Protein AF-K1TII6-F1 (afdb_monomer_lite)

pLDDT: mean 92.74, std 5.97, range [67.88, 98.62]

Sequence (158 aa):
MIVYPEGTFYSMVKEEDIAEIVSEHLLKGRIVTRLVYDETVAENEIKSLKETDFYKKQHRIALRNCGVINPECIDEYIGRNGYEALGKVLKTMTPDDVIQVILDSGLRGRGGGGFPTGKKWQLARNLVKDADQKYVCCNADEGDPGAFMDRSVLEGDP

Secondary structure (DSSP, 8-state):
-EETTTTEEB-S--GGGHHHIIIIIIHH----GGGB-GGGEETTEEPPGGGSTTTTT---STTSSTTTS-TT-HHHHHHTTTTHHHHHHHHH--HHHHHHHHHHTT-B-TTTT--BHHHHHHHHHHTTTT-S-----------STT--HHHHHHHH--

Structure (mmCIF, N/CA/C/O backbone):
data_AF-K1TII6-F1
#
_entry.id   AF-K1TII6-F1
#
loop_
_atom_site.group_PDB
_atom_site.id
_atom_site.type_symbol
_atom_site.label_atom_id
_atom_site.label_alt_id
_atom_site.label_comp_id
_atom_site.label_asym_id
_atom_site.label_entity_id
_atom_site.label_seq_id
_atom_site.pdbx_PDB_ins_code
_atom_site.Cartn_x
_atom_site.Cartn_y
_atom_site.Cartn_z
_atom_site.occupancy
_atom_site.B_iso_or_equiv
_atom_site.auth_seq_id
_atom_site.auth_comp_id
_atom_site.auth_asym_id
_atom_site.auth_atom_id
_atom_site.pdbx_PDB_model_num
ATOM 1 N N . MET A 1 1 ? -9.694 -3.953 16.694 1.00 87.50 1 MET A N 1
ATOM 2 C CA . MET A 1 1 ? -10.766 -4.626 15.926 1.00 87.50 1 MET A CA 1
ATOM 3 C C . MET A 1 1 ? -11.751 -3.574 15.441 1.00 87.50 1 MET A C 1
ATOM 5 O O . MET A 1 1 ? -12.059 -2.681 16.218 1.00 87.50 1 MET A O 1
ATOM 9 N N . ILE A 1 2 ? -12.223 -3.649 14.194 1.00 89.19 2 ILE A N 1
ATOM 10 C CA . ILE A 1 2 ? -13.262 -2.746 13.667 1.00 89.19 2 ILE A CA 1
ATOM 11 C C . ILE A 1 2 ? -14.543 -3.551 13.452 1.00 89.19 2 ILE A C 1
ATOM 13 O O . ILE A 1 2 ? -14.481 -4.647 12.902 1.00 89.19 2 ILE A O 1
ATOM 17 N N . VAL A 1 3 ? -15.681 -3.012 13.888 1.00 90.12 3 VAL A N 1
ATOM 18 C CA . VAL A 1 3 ? -17.011 -3.596 13.663 1.00 90.12 3 VAL A CA 1
ATOM 19 C C . VAL A 1 3 ? -17.840 -2.659 12.785 1.00 90.12 3 VAL A C 1
ATOM 21 O O . VAL A 1 3 ? -17.894 -1.457 13.037 1.00 90.12 3 VAL A O 1
ATOM 24 N N . TYR A 1 4 ? -18.469 -3.223 11.756 1.00 87.56 4 TYR A N 1
ATOM 25 C CA . TYR A 1 4 ? -19.366 -2.542 10.818 1.00 87.56 4 TYR A CA 1
ATOM 26 C C . TYR A 1 4 ? -20.834 -2.903 11.114 1.00 87.56 4 TYR A C 1
ATOM 28 O O . TYR A 1 4 ? -21.067 -4.006 11.617 1.00 87.56 4 TYR A O 1
ATOM 36 N N . PRO A 1 5 ? -21.816 -2.046 10.753 1.00 85.38 5 PRO A N 1
ATOM 37 C CA . PRO A 1 5 ? -21.708 -0.863 9.882 1.00 85.38 5 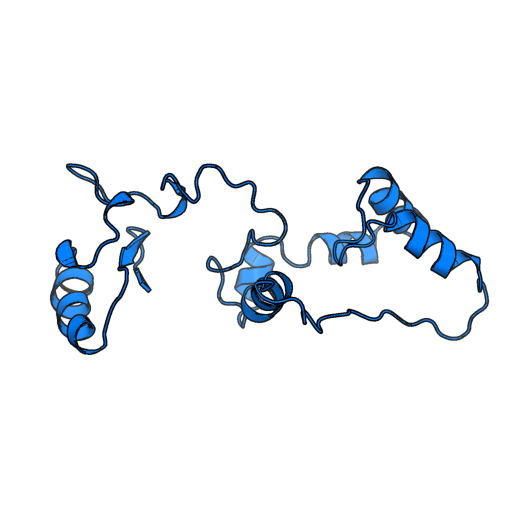PRO A CA 1
ATOM 38 C C . PRO A 1 5 ? -21.179 0.420 10.540 1.00 85.38 5 PRO A C 1
ATOM 40 O O . PRO A 1 5 ? -20.724 1.303 9.818 1.00 85.38 5 PRO A O 1
ATOM 43 N N . GLU A 1 6 ? -21.175 0.522 11.868 1.00 84.25 6 GLU A N 1
ATOM 44 C CA . GLU A 1 6 ? -20.836 1.748 12.612 1.00 84.25 6 GLU A CA 1
ATOM 45 C C . GLU A 1 6 ? -19.368 2.167 12.435 1.00 84.25 6 GLU A C 1
ATOM 47 O O . GLU A 1 6 ? -19.004 3.312 12.686 1.00 84.25 6 GLU A O 1
ATOM 52 N N . GLY A 1 7 ? -18.494 1.241 12.030 1.00 85.38 7 GLY A N 1
ATOM 53 C CA . GLY A 1 7 ? -17.056 1.487 11.935 1.00 85.38 7 GLY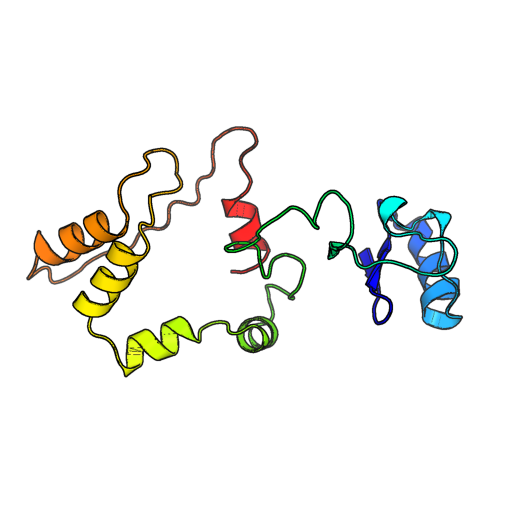 A CA 1
ATOM 54 C C . GLY A 1 7 ? -16.399 1.645 13.308 1.00 85.38 7 GLY A C 1
ATOM 55 O O . GLY A 1 7 ? -15.366 2.305 13.421 1.00 85.38 7 GLY A O 1
ATOM 56 N N . THR A 1 8 ? -16.987 1.038 14.345 1.00 89.44 8 THR A N 1
ATOM 57 C CA . THR A 1 8 ? -16.513 1.143 15.728 1.00 89.44 8 THR A CA 1
ATOM 58 C C . THR A 1 8 ? -15.141 0.508 15.865 1.00 89.44 8 THR A C 1
ATOM 60 O O . THR A 1 8 ? -14.982 -0.697 15.650 1.00 89.44 8 THR A O 1
ATOM 63 N N . PHE A 1 9 ? -14.153 1.317 16.247 1.00 91.31 9 PHE A N 1
ATOM 64 C CA . PHE A 1 9 ? -12.790 0.861 16.471 1.00 91.31 9 PHE A CA 1
ATOM 65 C C . PHE A 1 9 ? -12.571 0.513 17.945 1.00 91.31 9 PHE A C 1
ATOM 67 O O . PHE A 1 9 ? -12.332 1.379 18.786 1.00 91.31 9 PHE A O 1
ATOM 74 N N . TYR A 1 10 ? -12.622 -0.783 18.241 1.00 92.69 10 TYR A N 1
ATOM 75 C CA . TYR A 1 10 ? -12.220 -1.325 19.530 1.00 92.69 10 TYR A CA 1
ATOM 76 C C . TYR A 1 10 ? -10.693 -1.451 19.591 1.00 92.69 10 TYR A C 1
ATOM 78 O O . TYR A 1 10 ? -10.086 -2.191 18.802 1.00 92.69 10 TYR A O 1
ATOM 86 N N . SER A 1 11 ? -10.072 -0.734 20.524 1.00 92.56 11 SER A N 1
ATOM 87 C CA . SER A 1 11 ? -8.622 -0.703 20.735 1.00 92.56 11 SER A CA 1
ATOM 88 C C . SER A 1 11 ? -8.197 -1.619 21.882 1.00 92.56 11 SER A C 1
ATOM 90 O O . SER A 1 11 ? -8.930 -1.767 22.851 1.00 92.56 11 SER A O 1
ATOM 92 N N . MET A 1 12 ? -7.002 -2.214 21.781 1.00 91.88 12 MET A N 1
ATOM 93 C CA . MET A 1 12 ? -6.391 -3.034 22.846 1.00 91.88 12 MET A CA 1
ATOM 94 C C . MET A 1 12 ? -7.271 -4.197 23.356 1.00 91.88 12 MET A C 1
ATOM 96 O O . MET A 1 12 ? -7.180 -4.581 24.519 1.00 91.88 12 MET A O 1
ATOM 100 N N . VAL A 1 13 ? -8.105 -4.761 22.476 1.00 94.81 13 VAL A N 1
ATOM 101 C CA . VAL A 1 13 ? -9.012 -5.882 22.777 1.00 94.81 13 VAL A CA 1
ATOM 102 C C . VAL A 1 13 ? -8.223 -7.127 23.176 1.00 94.81 13 VAL A C 1
ATOM 104 O O . VAL A 1 13 ? -7.298 -7.526 22.465 1.00 94.81 13 VAL A O 1
ATOM 107 N N . LYS A 1 14 ? -8.630 -7.766 24.274 1.00 96.44 14 LYS A N 1
ATOM 108 C CA . LYS A 1 14 ? -8.140 -9.075 24.716 1.00 96.44 14 LYS A CA 1
ATOM 109 C C . LYS A 1 14 ? -9.181 -10.164 24.463 1.00 96.44 14 LYS A C 1
ATOM 111 O O . LYS A 1 14 ? -10.352 -9.882 24.230 1.00 96.44 14 LYS A O 1
ATOM 116 N N . GLU A 1 15 ? -8.771 -11.426 24.570 1.00 96.69 15 GLU A N 1
ATOM 117 C CA . GLU A 1 15 ? -9.679 -12.573 24.407 1.00 96.69 15 GLU A CA 1
ATOM 118 C C . GLU A 1 15 ? -10.857 -12.546 25.397 1.00 96.69 15 GLU A C 1
ATOM 120 O O . GLU A 1 15 ? -11.988 -12.852 25.024 1.00 96.69 15 GLU A O 1
ATOM 125 N N . GLU A 1 16 ? -10.618 -12.108 26.637 1.00 97.38 16 GLU A N 1
ATOM 126 C CA . GLU A 1 16 ? -11.644 -11.977 27.683 1.00 97.38 16 GLU A CA 1
ATOM 127 C C . GLU A 1 16 ? -12.735 -10.942 27.351 1.00 97.38 16 GLU A C 1
ATOM 129 O O . GLU A 1 16 ? -13.871 -11.078 27.801 1.00 97.38 16 GLU A O 1
ATOM 134 N N . ASP A 1 17 ? -12.427 -9.949 26.511 1.00 96.81 17 ASP A N 1
ATOM 135 C CA . ASP A 1 17 ? -13.368 -8.900 26.113 1.00 96.81 17 ASP A CA 1
ATOM 136 C C . ASP A 1 17 ? -14.371 -9.372 25.041 1.00 96.81 17 ASP A C 1
ATOM 138 O O . ASP A 1 17 ? -15.419 -8.754 24.838 1.00 96.81 17 ASP A O 1
ATOM 142 N N . ILE A 1 18 ? -14.073 -10.470 24.333 1.00 96.50 18 ILE A N 1
ATOM 143 C CA . ILE A 1 18 ? -14.825 -10.889 23.140 1.00 96.50 18 ILE A CA 1
ATOM 144 C C . ILE A 1 18 ? -16.280 -11.226 23.470 1.00 96.50 18 ILE A C 1
ATOM 146 O O . ILE A 1 18 ? -17.186 -10.822 22.739 1.00 96.50 18 ILE A O 1
ATOM 150 N N . ALA A 1 19 ? -16.529 -11.925 24.581 1.00 97.56 19 ALA A N 1
ATOM 151 C CA . ALA A 1 19 ? -17.886 -12.300 24.980 1.00 97.56 19 ALA A CA 1
ATOM 152 C C . ALA A 1 19 ? -18.776 -11.069 25.239 1.00 97.56 19 ALA A C 1
ATOM 154 O O . ALA A 1 19 ? -19.959 -11.062 24.882 1.00 97.56 19 ALA A O 1
ATOM 155 N N . GLU A 1 20 ? -18.208 -10.007 25.812 1.00 97.31 20 GLU A N 1
ATOM 156 C CA . GLU A 1 20 ? -18.913 -8.745 26.035 1.00 97.31 20 GLU A CA 1
ATOM 157 C C . GLU A 1 20 ? -19.213 -8.045 24.707 1.00 97.31 20 GLU A C 1
ATOM 159 O O . GLU A 1 20 ? -20.363 -7.691 24.460 1.00 97.31 20 GLU A O 1
ATOM 164 N N . ILE A 1 21 ? -18.231 -7.926 23.805 1.00 96.56 21 ILE A N 1
ATOM 165 C CA . ILE A 1 21 ? -18.434 -7.274 22.500 1.00 96.56 21 ILE A CA 1
ATOM 166 C C . ILE A 1 21 ? -19.510 -7.994 21.680 1.00 96.56 21 ILE A C 1
ATOM 168 O O . ILE A 1 21 ? -20.379 -7.350 21.091 1.00 96.56 21 ILE A O 1
ATOM 172 N N . VAL A 1 22 ? -19.488 -9.327 21.651 1.00 96.88 22 VAL A N 1
ATOM 173 C CA . VAL A 1 22 ? -20.502 -10.111 20.936 1.00 96.88 22 VAL A CA 1
ATOM 174 C C . VAL A 1 22 ? -21.884 -9.896 21.555 1.00 96.88 22 VAL A C 1
ATOM 176 O O . VAL A 1 22 ? -22.848 -9.613 20.843 1.00 96.88 22 VAL A O 1
ATOM 179 N N . SER A 1 23 ? -21.994 -10.024 22.878 1.00 97.69 23 SER A N 1
ATOM 180 C CA . SER A 1 23 ? -23.292 -9.980 23.553 1.00 97.69 23 SER A CA 1
ATOM 181 C C . SER A 1 23 ? -23.909 -8.585 23.621 1.00 97.69 23 SER A C 1
ATOM 183 O O . SER A 1 23 ? -25.131 -8.472 23.526 1.00 97.69 23 SER A O 1
ATOM 185 N N . GLU A 1 24 ? -23.106 -7.535 23.765 1.00 96.88 24 GLU A N 1
ATOM 186 C CA . GLU A 1 24 ? -23.586 -6.158 23.850 1.00 96.88 24 GLU A CA 1
ATOM 187 C C . GLU A 1 24 ? -23.675 -5.513 22.469 1.00 96.88 24 GLU A C 1
ATOM 189 O O . GLU A 1 24 ? -24.757 -5.076 22.075 1.00 96.88 24 GLU A O 1
ATOM 194 N N . HIS A 1 25 ? -22.592 -5.512 21.689 1.00 94.88 25 HIS A N 1
ATOM 195 C CA . HIS A 1 25 ? -22.573 -4.779 20.426 1.00 94.88 25 HIS A CA 1
ATOM 196 C C . HIS A 1 25 ? -23.251 -5.562 19.303 1.00 94.88 25 HIS A C 1
ATOM 198 O O . HIS A 1 25 ? -24.227 -5.082 18.735 1.00 94.88 25 HIS A O 1
ATOM 204 N N . LEU A 1 26 ? -22.786 -6.782 19.013 1.00 94.19 26 LEU A N 1
ATOM 205 C CA . LEU A 1 26 ? -23.255 -7.521 17.832 1.00 94.19 26 LEU A CA 1
ATOM 206 C C . LEU A 1 26 ? -24.696 -8.022 17.977 1.00 94.19 26 LEU A C 1
ATOM 208 O O . LEU A 1 26 ? -25.446 -8.021 17.005 1.00 94.19 26 LEU A O 1
ATOM 212 N N . LEU A 1 27 ? -25.090 -8.456 19.179 1.00 95.94 27 LEU A N 1
ATOM 213 C CA . LEU A 1 27 ? -26.439 -8.976 19.423 1.00 95.94 27 LEU A CA 1
ATOM 214 C C . LEU A 1 27 ? -27.451 -7.900 19.824 1.00 95.94 27 LEU A C 1
ATOM 216 O O . LEU A 1 27 ? -28.617 -8.005 19.449 1.00 95.94 27 LEU A O 1
ATOM 220 N N . LYS A 1 28 ? -27.050 -6.901 20.622 1.00 96.00 28 LYS A N 1
ATOM 221 C CA . LYS A 1 28 ? -27.985 -5.929 21.222 1.00 96.00 28 LYS A CA 1
ATOM 222 C C . LYS A 1 28 ? -27.809 -4.500 20.702 1.00 96.00 28 LYS A C 1
ATOM 224 O O . LYS A 1 28 ? -28.582 -3.634 21.109 1.00 96.00 28 LYS A O 1
ATOM 229 N N . GLY A 1 29 ? -26.816 -4.241 19.848 1.00 91.75 29 GLY A N 1
ATOM 230 C CA . GLY A 1 29 ? -26.520 -2.912 19.302 1.00 91.75 29 GLY A CA 1
ATOM 231 C C . GLY A 1 29 ? -25.920 -1.928 20.311 1.00 91.75 29 GLY A C 1
ATOM 232 O O . GLY A 1 29 ? -25.878 -0.731 20.048 1.00 91.75 29 GLY A O 1
ATOM 233 N N . ARG A 1 30 ? -25.480 -2.392 21.488 1.00 93.31 30 ARG A N 1
ATOM 234 C CA . ARG A 1 30 ? -24.899 -1.543 22.534 1.00 93.31 30 ARG A CA 1
ATOM 235 C C . ARG A 1 30 ? -23.384 -1.596 22.485 1.00 93.31 30 ARG A C 1
ATOM 237 O O . ARG A 1 30 ? -22.773 -2.609 22.808 1.00 93.31 30 ARG A O 1
ATOM 244 N N . ILE A 1 31 ? -22.778 -0.489 22.088 1.00 91.94 31 ILE A N 1
ATOM 245 C CA . ILE A 1 31 ? -21.327 -0.372 22.006 1.00 91.94 31 ILE A CA 1
ATOM 246 C C . ILE A 1 31 ? -20.685 -0.476 23.395 1.00 91.94 31 ILE A C 1
ATOM 248 O O . ILE A 1 31 ? -21.109 0.177 24.350 1.00 91.94 31 ILE A O 1
ATOM 252 N N . VAL A 1 32 ? -19.595 -1.242 23.477 1.00 93.12 32 VAL A N 1
ATOM 253 C CA . VAL A 1 32 ? -18.778 -1.393 24.687 1.00 93.12 32 VAL A CA 1
ATOM 254 C C . VAL A 1 32 ? -17.786 -0.229 24.783 1.00 93.12 32 VAL A C 1
ATOM 256 O O . VAL A 1 32 ? -16.613 -0.355 24.437 1.00 93.12 32 VAL A O 1
ATOM 259 N N . THR A 1 33 ? -18.257 0.938 25.223 1.00 89.88 33 THR A N 1
ATOM 260 C CA . THR A 1 33 ? -17.495 2.204 25.172 1.00 89.88 33 THR A CA 1
ATOM 261 C C . THR A 1 33 ? -16.146 2.158 25.892 1.00 89.88 33 THR A C 1
ATOM 263 O O . THR A 1 33 ? -15.210 2.793 25.424 1.00 89.88 33 THR A O 1
ATOM 266 N N . ARG A 1 34 ? -15.994 1.347 26.953 1.00 91.88 34 ARG A N 1
ATOM 267 C CA . ARG A 1 34 ? -14.714 1.171 27.679 1.00 91.88 34 ARG A CA 1
ATOM 268 C C . ARG A 1 34 ? -13.571 0.609 26.817 1.00 91.88 34 ARG A C 1
ATOM 270 O O . ARG A 1 34 ? -12.421 0.655 27.238 1.00 91.88 34 ARG A O 1
ATOM 277 N N . LEU A 1 35 ? -13.898 -0.009 25.680 1.00 93.44 35 LEU A N 1
ATOM 278 C CA . LEU A 1 35 ? -12.947 -0.621 24.745 1.00 93.44 35 LEU A CA 1
ATOM 279 C C . LEU A 1 35 ? -12.796 0.183 23.450 1.00 93.44 35 LEU A C 1
ATOM 281 O O . LEU A 1 35 ? -11.957 -0.153 22.611 1.00 93.44 35 LEU A O 1
ATOM 285 N N . VAL A 1 36 ? -13.637 1.196 23.243 1.00 90.75 36 VAL A N 1
ATOM 286 C CA . VAL A 1 36 ? -13.585 2.036 22.047 1.00 90.75 36 VAL A CA 1
ATOM 287 C C . VAL A 1 36 ? -12.406 2.987 22.169 1.00 90.75 36 VAL A C 1
ATOM 289 O O . VAL A 1 36 ? -12.116 3.495 23.244 1.00 90.75 36 VAL A O 1
ATOM 292 N N . TYR A 1 37 ? -11.718 3.228 21.059 1.00 87.38 37 TYR A N 1
ATOM 293 C CA . TYR A 1 37 ? -10.634 4.198 21.030 1.00 87.38 37 TYR A CA 1
ATOM 294 C C . TYR A 1 37 ? -11.156 5.609 21.332 1.00 87.38 37 TYR A C 1
ATOM 296 O O . TYR A 1 37 ? -11.999 6.122 20.595 1.00 87.38 37 TYR A O 1
ATOM 304 N N . ASP A 1 38 ? -10.631 6.244 22.380 1.00 84.19 38 ASP A N 1
ATOM 305 C CA . ASP A 1 38 ? -11.168 7.491 22.947 1.00 84.19 38 ASP A CA 1
ATOM 306 C C . ASP A 1 38 ? -11.404 8.604 21.911 1.00 84.19 38 ASP A C 1
ATOM 308 O O . ASP A 1 38 ? -12.449 9.247 21.925 1.00 84.19 38 ASP A O 1
ATOM 312 N N . GLU A 1 39 ? -10.492 8.802 20.948 1.00 81.81 39 GLU A N 1
ATOM 313 C CA . GLU A 1 39 ? -10.644 9.847 19.916 1.00 81.81 39 GLU A CA 1
ATOM 314 C C . GLU A 1 39 ? -11.821 9.605 18.955 1.00 81.81 39 GLU A C 1
ATOM 316 O O . GLU A 1 39 ? -12.259 10.527 18.261 1.00 81.81 39 GLU A O 1
ATOM 321 N N . THR A 1 40 ? -12.328 8.371 18.889 1.00 81.19 40 THR A N 1
ATOM 322 C CA . THR A 1 40 ? -13.498 8.022 18.070 1.00 81.19 40 THR A CA 1
ATOM 323 C C . THR A 1 40 ? -14.817 8.196 18.811 1.00 81.19 40 THR A C 1
ATOM 325 O O . THR A 1 40 ? -15.864 8.148 18.172 1.00 81.19 40 THR A O 1
ATOM 328 N N . VAL A 1 41 ? -14.798 8.455 20.121 1.00 80.25 41 VAL A N 1
ATOM 329 C CA . VAL A 1 41 ? -16.010 8.687 20.913 1.00 80.25 41 VAL A CA 1
ATOM 330 C C . VAL A 1 41 ? -16.366 10.176 20.880 1.00 80.25 41 VAL A C 1
ATOM 332 O O . VAL A 1 41 ? -15.609 11.023 21.350 1.00 80.25 41 VAL A O 1
ATOM 335 N N . ALA A 1 42 ? -17.529 10.516 20.328 1.00 75.31 42 ALA A N 1
ATOM 336 C CA . ALA A 1 42 ? -18.141 11.840 20.442 1.00 75.31 42 ALA A CA 1
ATOM 337 C C . ALA A 1 42 ? -19.428 11.757 21.276 1.00 75.31 42 ALA A C 1
ATOM 339 O O . ALA A 1 42 ? -19.985 10.675 21.441 1.00 75.31 42 ALA A O 1
ATOM 340 N N . GLU A 1 43 ? -19.911 12.898 21.785 1.00 67.88 43 GLU A N 1
ATOM 341 C CA . GLU A 1 43 ? -21.015 12.977 22.763 1.00 67.88 43 GLU A CA 1
ATOM 342 C C . GLU A 1 43 ? -22.257 12.143 22.399 1.00 67.88 43 GLU A C 1
ATOM 344 O O . GLU A 1 43 ? -22.941 11.685 23.307 1.00 67.88 43 GLU A O 1
ATOM 349 N N . ASN A 1 44 ? -22.529 11.905 21.108 1.00 69.44 44 ASN A N 1
ATOM 350 C CA . ASN A 1 44 ? -23.646 11.073 20.643 1.00 69.44 44 ASN A CA 1
ATOM 351 C C . ASN A 1 44 ? -23.324 10.197 19.412 1.00 69.44 44 ASN A C 1
ATOM 353 O O . ASN A 1 44 ? -24.246 9.692 18.775 1.00 69.44 44 ASN A O 1
ATOM 357 N N . GLU A 1 45 ? -22.053 10.033 19.032 1.00 78.00 45 GLU A N 1
ATOM 358 C CA . GLU A 1 45 ? -21.690 9.315 17.800 1.00 78.00 45 GLU A CA 1
ATOM 359 C C . GLU A 1 45 ? -20.302 8.674 17.896 1.00 78.00 45 GLU A C 1
ATOM 361 O O . GLU A 1 45 ? -19.421 9.171 18.600 1.00 78.00 45 GLU A O 1
ATOM 366 N N . ILE A 1 46 ? -20.102 7.581 17.156 1.00 78.62 46 ILE A N 1
ATOM 367 C CA . ILE A 1 46 ? -18.777 7.011 16.926 1.00 78.62 46 ILE A CA 1
ATOM 368 C C . ILE A 1 46 ? -18.244 7.485 15.587 1.00 78.62 46 ILE A C 1
ATOM 370 O O . ILE A 1 46 ? -18.796 7.181 14.533 1.00 78.62 46 ILE A O 1
ATOM 374 N N . LYS A 1 47 ? -17.134 8.215 15.644 1.00 79.88 47 LYS A N 1
ATOM 375 C CA . LYS A 1 47 ? -16.422 8.681 14.461 1.00 79.88 47 LYS A CA 1
ATOM 376 C C . LYS A 1 47 ? -15.666 7.540 13.805 1.00 79.88 47 LYS A C 1
ATOM 378 O O . LYS A 1 47 ? -15.132 6.647 14.464 1.00 79.88 47 LYS A O 1
ATOM 383 N N . SER A 1 48 ? -15.520 7.633 12.487 1.00 80.62 48 SER A N 1
ATOM 384 C CA . SER A 1 48 ? -14.624 6.741 11.759 1.00 80.62 48 SER A CA 1
ATOM 385 C C . SER A 1 48 ? -13.185 6.913 12.246 1.00 80.62 48 SER A C 1
ATOM 387 O O . SER A 1 48 ? -12.728 8.030 12.491 1.00 80.62 48 SER A O 1
ATOM 389 N N . LEU A 1 49 ? -12.411 5.825 12.254 1.00 83.31 49 LEU A N 1
ATOM 390 C CA . LEU A 1 49 ? -10.966 5.866 12.499 1.00 83.31 49 LEU A CA 1
ATOM 391 C C . LEU A 1 49 ? -10.238 6.883 11.597 1.00 83.31 49 LEU A C 1
ATOM 393 O O . LEU A 1 49 ? -9.214 7.431 11.982 1.00 83.31 49 LEU A O 1
ATOM 397 N N . LYS A 1 50 ? -10.769 7.170 10.401 1.00 82.94 50 LYS A N 1
ATOM 398 C CA . LYS A 1 50 ? -10.195 8.164 9.479 1.00 82.94 50 LYS A CA 1
ATOM 399 C C . LYS A 1 50 ? -10.301 9.608 9.979 1.00 82.94 50 LYS A C 1
ATOM 401 O O . LYS A 1 50 ? -9.550 10.454 9.502 1.00 82.94 50 LYS A O 1
ATOM 406 N N . GLU A 1 51 ? -11.217 9.890 10.899 1.00 84.25 51 GLU A N 1
ATOM 407 C CA . GLU A 1 51 ? -11.481 11.235 11.419 1.00 84.25 51 GLU A CA 1
ATOM 408 C C . GLU A 1 51 ? -10.663 11.578 12.664 1.00 84.25 51 GLU A C 1
ATOM 410 O O . GLU A 1 51 ? -10.694 12.723 13.123 1.00 84.25 51 GLU A O 1
ATOM 415 N N . THR A 1 52 ? -9.909 10.615 13.197 1.00 86.50 52 THR A N 1
ATOM 416 C CA . THR A 1 52 ? -9.015 10.852 14.330 1.00 86.50 52 THR A CA 1
ATOM 417 C C . THR A 1 52 ? -7.903 11.820 13.947 1.00 86.50 52 THR A C 1
ATOM 419 O O . THR A 1 52 ? -7.535 11.960 12.771 1.00 86.50 52 THR A O 1
ATOM 422 N N . ASP A 1 53 ? -7.326 12.494 14.940 1.00 89.50 53 ASP A N 1
ATOM 423 C CA . ASP A 1 53 ? -6.298 13.507 14.695 1.00 89.50 53 ASP A CA 1
ATOM 424 C C . ASP A 1 53 ? -5.038 12.913 14.064 1.00 89.50 53 ASP A C 1
ATOM 426 O O . ASP A 1 53 ? -4.340 13.602 13.307 1.00 89.50 53 ASP A O 1
ATOM 430 N N . PHE A 1 54 ? -4.791 11.629 14.334 1.00 88.00 54 PHE A N 1
ATOM 431 C CA . PHE A 1 54 ? -3.707 10.855 13.751 1.00 88.00 54 PHE A CA 1
ATOM 432 C C . PHE A 1 54 ? -3.902 10.598 12.252 1.00 88.00 54 PHE A C 1
ATOM 434 O O . PHE A 1 54 ? -2.971 10.821 11.475 1.00 88.00 54 PHE A O 1
ATOM 441 N N . TYR A 1 55 ? -5.085 10.140 11.823 1.00 88.38 55 TYR A N 1
ATOM 442 C CA . TYR A 1 55 ? -5.309 9.719 10.434 1.00 88.38 55 TYR A CA 1
ATOM 443 C C . TYR A 1 55 ? -5.759 10.852 9.515 1.00 88.38 55 TYR A C 1
ATOM 445 O O . TYR A 1 55 ? -5.328 10.889 8.361 1.00 88.38 55 TYR A O 1
ATOM 453 N N . LYS A 1 56 ? -6.560 11.808 10.001 1.00 91.62 56 LYS A N 1
ATOM 454 C CA . LYS A 1 56 ? -7.158 12.854 9.150 1.00 91.62 56 LYS A CA 1
ATOM 455 C C . LYS A 1 56 ? -6.134 13.776 8.481 1.00 91.62 56 LYS A C 1
ATOM 457 O O . LYS A 1 56 ? -6.432 14.424 7.483 1.00 91.62 56 LYS A O 1
ATOM 462 N N . LYS A 1 57 ? -4.921 13.850 9.037 1.00 93.44 57 LYS A N 1
ATOM 463 C CA . LYS A 1 57 ? -3.805 14.667 8.530 1.00 93.44 57 LYS A CA 1
ATOM 464 C C . LYS A 1 57 ? -2.925 13.922 7.519 1.00 93.44 57 LYS A C 1
ATOM 466 O O . LYS A 1 57 ? -1.991 14.512 6.982 1.00 93.44 57 LYS A O 1
ATOM 471 N N . GLN A 1 58 ? -3.176 12.636 7.273 1.00 93.44 58 GLN A N 1
ATOM 472 C CA . GLN A 1 58 ? -2.337 11.806 6.412 1.00 93.44 58 GLN A CA 1
ATOM 473 C C . GLN A 1 58 ? -2.849 11.789 4.973 1.00 93.44 58 GLN A C 1
ATOM 475 O O . GLN A 1 58 ? -4.037 11.604 4.716 1.00 93.44 58 GLN A O 1
ATOM 480 N N . HIS A 1 59 ? -1.925 11.870 4.017 1.00 93.56 59 HIS A N 1
ATOM 481 C CA . HIS A 1 59 ? -2.214 11.595 2.614 1.00 93.56 59 HIS A CA 1
ATOM 482 C C . HIS A 1 59 ? -1.688 10.204 2.234 1.00 93.56 59 HIS A C 1
ATOM 484 O O . HIS A 1 59 ? -0.523 10.027 1.873 1.00 93.56 59 HIS A O 1
ATOM 490 N N . ARG A 1 60 ? -2.545 9.187 2.368 1.00 92.62 60 ARG A N 1
ATOM 491 C CA . ARG A 1 60 ? -2.181 7.780 2.148 1.00 92.62 60 ARG A CA 1
ATOM 492 C C . ARG A 1 60 ? -2.313 7.421 0.668 1.00 92.62 60 ARG A C 1
ATOM 494 O O . ARG A 1 60 ? -3.409 7.131 0.210 1.00 92.62 60 ARG A O 1
ATOM 501 N N . ILE A 1 61 ? -1.196 7.421 -0.064 1.00 93.62 61 ILE A N 1
ATOM 502 C CA . ILE A 1 61 ? -1.154 6.970 -1.469 1.00 93.62 61 ILE A CA 1
ATOM 503 C C . ILE A 1 61 ? -0.824 5.476 -1.547 1.00 93.62 61 ILE A C 1
ATOM 505 O O . ILE A 1 61 ? -1.639 4.695 -2.035 1.00 93.62 61 ILE A O 1
ATOM 509 N N . ALA A 1 62 ? 0.359 5.077 -1.064 1.00 93.81 62 ALA A N 1
ATOM 510 C CA . ALA A 1 62 ? 0.806 3.682 -1.093 1.00 93.81 62 ALA A CA 1
ATOM 511 C C . ALA A 1 62 ? -0.009 2.813 -0.125 1.00 93.81 62 ALA A C 1
ATOM 513 O O . ALA A 1 62 ? -0.498 1.763 -0.501 1.00 93.81 62 ALA A O 1
ATOM 514 N N . LEU A 1 63 ? -0.261 3.315 1.086 1.00 94.56 63 LEU A N 1
ATOM 515 C CA . LEU A 1 63 ? -0.996 2.594 2.129 1.00 94.56 63 LEU A CA 1
ATOM 516 C C . LEU A 1 63 ? -2.518 2.792 2.047 1.00 94.56 63 LEU A C 1
ATOM 518 O O . LEU A 1 63 ? -3.190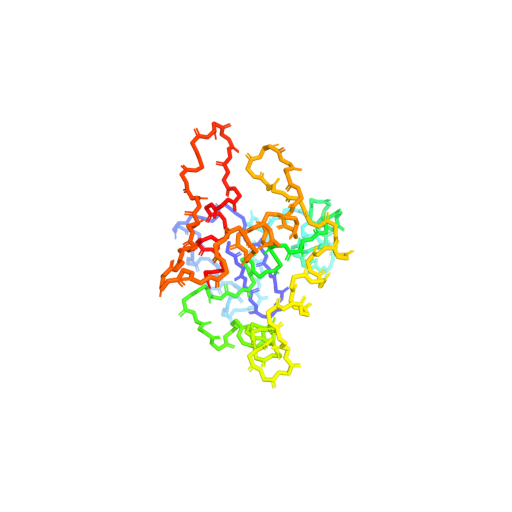 2.698 3.070 1.00 94.56 63 LEU A O 1
ATOM 522 N N . ARG A 1 64 ? -3.086 3.176 0.897 1.00 94.38 64 ARG A N 1
ATOM 523 C CA . ARG A 1 64 ? -4.516 3.550 0.807 1.00 94.38 64 ARG A CA 1
ATOM 524 C C . ARG A 1 64 ? -5.473 2.390 1.109 1.00 94.38 64 ARG A C 1
ATOM 526 O O . ARG A 1 64 ? -6.573 2.637 1.598 1.00 94.38 64 ARG A O 1
ATOM 533 N N . ASN A 1 65 ? -5.030 1.161 0.843 1.00 95.06 65 ASN A N 1
ATOM 534 C CA . ASN A 1 65 ? -5.803 -0.066 1.025 1.00 95.06 65 ASN A CA 1
ATOM 535 C C . ASN A 1 65 ? -5.482 -0.795 2.339 1.00 95.06 65 ASN A C 1
ATOM 537 O O . ASN A 1 65 ? -6.340 -1.510 2.851 1.00 95.06 65 ASN A O 1
ATOM 541 N N . CYS A 1 66 ? -4.297 -0.583 2.925 1.00 93.19 66 CYS A N 1
ATOM 542 C CA . CYS A 1 66 ? -3.878 -1.293 4.136 1.00 93.19 66 CYS A CA 1
ATOM 543 C C . CYS A 1 66 ? -4.861 -1.056 5.298 1.00 93.19 66 CYS A C 1
ATOM 545 O O . CYS A 1 66 ? -5.089 0.090 5.714 1.00 93.19 66 CYS A O 1
ATOM 547 N N . GLY A 1 67 ? -5.427 -2.143 5.826 1.00 89.44 67 GLY A N 1
ATOM 548 C CA . GLY A 1 67 ? -6.444 -2.119 6.885 1.00 89.44 67 GLY A CA 1
ATOM 549 C C . GLY A 1 67 ? -7.850 -1.723 6.417 1.00 89.44 67 GLY A C 1
ATOM 550 O O . GLY A 1 67 ? -8.714 -1.461 7.250 1.00 89.44 67 GLY A O 1
ATOM 551 N N . VAL A 1 68 ? -8.073 -1.634 5.103 1.00 89.94 68 VAL A N 1
ATOM 552 C CA . VAL A 1 68 ? -9.375 -1.342 4.482 1.00 89.94 68 VAL A CA 1
ATOM 553 C C . VAL A 1 68 ? -9.896 -2.539 3.688 1.00 89.94 68 VAL A C 1
ATOM 555 O O . VAL A 1 68 ? -11.110 -2.698 3.597 1.00 89.94 68 VAL A O 1
ATOM 558 N N . ILE A 1 69 ? -8.999 -3.342 3.114 1.00 94.38 69 ILE A N 1
ATOM 559 C CA . ILE A 1 69 ? -9.326 -4.584 2.409 1.00 94.38 69 ILE A CA 1
ATOM 560 C C . ILE A 1 69 ? -8.794 -5.798 3.173 1.00 94.38 69 ILE A C 1
ATOM 562 O O . ILE A 1 69 ? -7.857 -5.674 3.966 1.00 94.38 69 ILE A O 1
ATOM 566 N N . ASN A 1 70 ? -9.351 -6.970 2.888 1.00 95.44 70 ASN A N 1
ATOM 567 C CA . ASN A 1 70 ? -8.701 -8.243 3.150 1.00 95.44 70 ASN A CA 1
ATOM 568 C C . ASN A 1 70 ? -7.557 -8.454 2.129 1.00 95.44 70 ASN A C 1
ATOM 570 O O . ASN A 1 70 ? -7.849 -8.616 0.941 1.00 95.44 70 ASN A O 1
ATOM 574 N N . PRO A 1 71 ? -6.277 -8.482 2.556 1.00 96.12 71 PRO A N 1
ATOM 575 C CA . PRO A 1 71 ? -5.128 -8.613 1.653 1.00 96.12 71 PRO A CA 1
ATOM 576 C C . PRO A 1 71 ? -5.080 -9.954 0.906 1.00 96.12 71 PRO A C 1
ATOM 578 O O . PRO A 1 71 ? -4.415 -10.061 -0.117 1.00 96.12 71 PRO A O 1
ATOM 581 N N . GLU A 1 72 ? -5.805 -10.972 1.376 1.00 96.75 72 GLU A N 1
ATOM 582 C CA . GLU A 1 72 ? -5.883 -12.286 0.726 1.00 96.75 72 GLU A CA 1
ATOM 583 C C . GLU A 1 72 ? -7.072 -12.403 -0.249 1.00 96.75 72 GLU A C 1
ATOM 585 O O . GLU A 1 72 ? -7.281 -13.451 -0.862 1.00 96.75 72 GLU A O 1
ATOM 590 N N . CYS A 1 73 ? -7.869 -11.340 -0.410 1.00 97.62 73 CYS A N 1
ATOM 591 C CA . CYS A 1 73 ? -9.065 -11.328 -1.249 1.00 97.62 73 CYS A CA 1
ATOM 592 C C . CYS A 1 73 ? -8.890 -10.417 -2.471 1.00 97.62 73 CYS A C 1
ATOM 594 O O . CYS A 1 73 ? -9.008 -9.192 -2.392 1.00 97.62 73 CYS A O 1
ATOM 596 N N . ILE A 1 74 ? -8.680 -11.026 -3.640 1.00 97.19 74 ILE A N 1
ATOM 597 C CA . ILE A 1 74 ? -8.470 -10.287 -4.893 1.00 97.19 74 ILE A CA 1
ATOM 598 C C . ILE A 1 74 ? -9.666 -9.408 -5.289 1.00 97.19 74 ILE A C 1
ATOM 600 O O . ILE A 1 74 ? -9.476 -8.316 -5.826 1.00 97.19 74 ILE A O 1
ATOM 604 N N . ASP A 1 75 ? -10.894 -9.844 -5.004 1.00 98.19 75 ASP A N 1
ATOM 605 C CA . ASP A 1 75 ? -12.102 -9.108 -5.385 1.00 98.19 75 ASP A CA 1
ATOM 606 C C . ASP A 1 75 ? -12.219 -7.778 -4.634 1.00 98.19 75 ASP A C 1
ATOM 608 O O . ASP A 1 75 ? -12.665 -6.781 -5.203 1.00 98.19 75 ASP A O 1
ATOM 612 N N . GLU A 1 76 ? -11.757 -7.722 -3.382 1.00 97.38 76 GLU A N 1
ATOM 613 C CA . GLU A 1 76 ? -11.702 -6.468 -2.630 1.00 97.38 76 GLU A CA 1
ATOM 614 C C . GLU A 1 76 ? -10.656 -5.513 -3.207 1.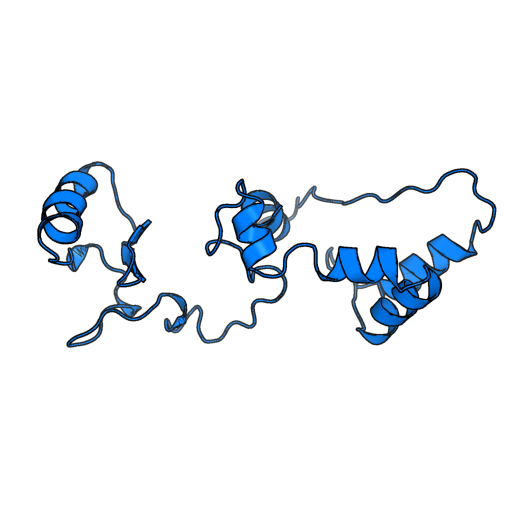00 97.38 76 GLU A C 1
ATOM 616 O O . GLU A 1 76 ? -10.931 -4.318 -3.348 1.00 97.38 76 GLU A O 1
ATOM 621 N N . TYR A 1 77 ? -9.490 -6.028 -3.611 1.00 97.75 77 TYR A N 1
ATOM 622 C CA . TYR A 1 77 ? -8.469 -5.226 -4.284 1.00 97.75 77 TYR A CA 1
ATOM 623 C C . TYR A 1 77 ? -9.002 -4.639 -5.597 1.00 97.75 77 TYR A C 1
ATOM 625 O O . TYR A 1 77 ? -8.925 -3.426 -5.813 1.00 97.75 77 TYR A O 1
ATOM 633 N N . ILE A 1 78 ? -9.629 -5.467 -6.441 1.00 97.56 78 ILE A N 1
ATOM 634 C CA . ILE A 1 78 ? -10.275 -5.039 -7.694 1.00 97.56 78 ILE A CA 1
ATOM 635 C C . ILE A 1 78 ? -11.384 -4.017 -7.413 1.00 97.56 78 ILE A C 1
ATOM 637 O O . ILE A 1 78 ? -11.441 -2.976 -8.069 1.00 97.56 78 ILE A O 1
ATOM 641 N N . GLY A 1 79 ? -12.217 -4.255 -6.396 1.00 97.12 79 GLY A N 1
ATOM 642 C CA . GLY A 1 79 ? -13.266 -3.333 -5.954 1.00 97.12 79 GLY A CA 1
ATOM 643 C C . GLY A 1 79 ? -12.742 -1.966 -5.494 1.00 97.12 79 GLY A C 1
ATOM 644 O O . GLY A 1 79 ? -13.501 -0.998 -5.445 1.00 97.12 79 GLY A O 1
ATOM 645 N N . ARG A 1 80 ? -11.438 -1.853 -5.203 1.00 96.12 80 ARG A N 1
ATOM 646 C CA . ARG A 1 80 ? -10.736 -0.592 -4.910 1.00 96.12 80 ARG A CA 1
ATOM 647 C C . ARG A 1 80 ? -9.810 -0.130 -6.039 1.00 96.12 80 ARG A C 1
ATOM 649 O O . ARG A 1 80 ? -8.809 0.541 -5.777 1.00 96.12 80 ARG A O 1
ATOM 656 N N . ASN A 1 81 ? -10.165 -0.430 -7.289 1.00 96.19 81 ASN A N 1
ATOM 657 C CA . ASN A 1 81 ? -9.425 -0.061 -8.505 1.00 96.19 81 ASN A CA 1
ATOM 658 C C . ASN A 1 81 ? -8.071 -0.779 -8.659 1.00 96.19 81 ASN A C 1
ATOM 660 O O . ASN A 1 81 ? -7.192 -0.344 -9.411 1.00 96.19 81 ASN A O 1
ATOM 664 N N . GLY A 1 82 ? -7.883 -1.887 -7.943 1.00 96.75 82 GLY A N 1
ATOM 665 C CA . GLY A 1 82 ? -6.756 -2.788 -8.125 1.00 96.75 82 GLY A CA 1
ATOM 666 C C . GLY A 1 82 ? -6.655 -3.274 -9.571 1.00 96.75 82 GLY A C 1
ATOM 667 O O . GLY A 1 82 ? -7.662 -3.496 -10.240 1.00 96.75 82 GLY A O 1
ATOM 668 N N . TYR A 1 83 ? -5.427 -3.393 -10.079 1.00 97.44 83 TYR A N 1
ATOM 669 C CA . TYR A 1 83 ? -5.105 -3.759 -11.469 1.00 97.44 83 TYR A CA 1
ATOM 670 C C . TYR A 1 83 ? -5.630 -2.838 -12.584 1.00 97.44 83 TYR A C 1
ATOM 672 O O . TYR A 1 83 ? -5.269 -3.057 -13.741 1.00 97.44 83 TYR A O 1
ATOM 680 N N . GLU A 1 84 ? -6.386 -1.775 -12.296 1.00 97.62 84 GLU A N 1
ATOM 681 C CA . GLU A 1 84 ? -6.894 -0.858 -13.329 1.00 97.62 84 GLU A CA 1
ATOM 682 C C . GLU A 1 84 ? -5.747 -0.259 -14.164 1.00 97.62 84 GLU A C 1
ATOM 684 O O . GLU A 1 84 ? -5.758 -0.301 -15.399 1.00 97.62 84 GLU A O 1
ATOM 689 N N . ALA A 1 85 ? -4.694 0.218 -13.489 1.00 96.81 85 ALA A N 1
ATOM 690 C CA . ALA A 1 85 ? -3.504 0.753 -14.145 1.00 96.81 85 ALA A CA 1
ATOM 691 C C . ALA A 1 85 ? -2.775 -0.306 -14.989 1.00 96.81 85 ALA A C 1
ATOM 693 O O . ALA A 1 85 ? -2.342 -0.005 -16.101 1.00 96.81 85 ALA A O 1
ATOM 694 N N . LEU A 1 86 ? -2.682 -1.549 -14.503 1.00 97.62 86 LEU A N 1
ATOM 695 C CA . LEU A 1 86 ? -2.078 -2.652 -15.255 1.00 97.62 86 LEU A CA 1
ATOM 696 C C . LEU A 1 86 ? -2.888 -2.952 -16.522 1.00 97.62 86 LEU A C 1
ATOM 698 O O . LEU A 1 86 ? -2.319 -3.072 -17.606 1.00 97.62 86 LEU A O 1
ATOM 702 N N . GLY A 1 87 ? -4.216 -3.004 -16.402 1.00 98.06 87 GLY A N 1
ATOM 703 C CA . GLY A 1 87 ? -5.122 -3.200 -17.529 1.00 98.06 87 GLY A CA 1
ATOM 704 C C . GLY A 1 87 ? -4.973 -2.116 -18.597 1.00 98.06 87 GLY A C 1
ATOM 705 O O . GLY A 1 87 ? -4.932 -2.437 -19.784 1.00 98.06 87 GLY A O 1
ATOM 706 N N . LYS A 1 88 ? -4.831 -0.847 -18.191 1.00 98.00 88 LYS A N 1
ATOM 707 C CA . LYS A 1 88 ? -4.538 0.268 -19.105 1.00 98.00 88 LYS A CA 1
ATOM 708 C C . LYS A 1 88 ? -3.184 0.089 -19.793 1.00 98.00 88 LYS A C 1
ATOM 710 O O . LYS A 1 88 ? -3.117 0.128 -21.019 1.00 98.00 88 LYS A O 1
ATOM 715 N N . VAL A 1 89 ? -2.125 -0.149 -19.018 1.00 98.19 89 VAL A N 1
ATOM 716 C CA . VAL A 1 89 ? -0.756 -0.289 -19.537 1.00 98.19 89 VAL A CA 1
ATOM 717 C C . VAL A 1 89 ? -0.668 -1.399 -20.581 1.00 98.19 89 VAL A C 1
ATOM 719 O O . VAL A 1 89 ? -0.163 -1.165 -21.673 1.00 98.19 89 VAL A O 1
ATOM 722 N N . LEU A 1 90 ? -1.214 -2.580 -20.284 1.00 98.00 90 LEU A N 1
ATOM 723 C CA . LEU A 1 90 ? -1.133 -3.736 -21.179 1.00 98.00 90 LEU A CA 1
ATOM 724 C C . LEU A 1 90 ? -1.933 -3.567 -22.476 1.00 98.00 90 LEU A C 1
ATOM 726 O O . LEU A 1 90 ? -1.596 -4.188 -23.481 1.00 98.00 90 LEU A O 1
ATOM 730 N N . LYS A 1 91 ? -3.008 -2.770 -22.461 1.00 97.94 91 LYS A N 1
ATOM 731 C CA . LYS A 1 91 ? -3.920 -2.637 -23.608 1.00 97.94 91 LYS A CA 1
ATOM 732 C C . LYS A 1 91 ? -3.625 -1.434 -24.491 1.00 97.94 91 LYS A C 1
ATOM 734 O O . LYS A 1 91 ? -3.938 -1.482 -25.676 1.00 97.94 91 LYS A O 1
ATOM 739 N N . THR A 1 92 ? -3.110 -0.342 -23.925 1.00 98.25 92 THR A N 1
ATOM 740 C CA . THR A 1 92 ? -3.109 0.956 -24.618 1.00 98.25 92 THR A CA 1
ATOM 741 C C . THR A 1 92 ? -1.769 1.675 -24.617 1.00 98.25 92 THR A C 1
ATOM 743 O O . THR A 1 92 ? -1.703 2.769 -25.167 1.00 98.25 92 THR A O 1
ATOM 746 N N . MET A 1 93 ? -0.734 1.144 -23.962 1.00 98.44 93 MET A N 1
ATOM 747 C CA . MET A 1 93 ? 0.532 1.857 -23.786 1.00 98.44 93 MET A CA 1
ATOM 748 C C . MET A 1 93 ? 1.708 1.046 -24.313 1.00 98.44 93 MET A C 1
ATOM 750 O O . MET A 1 93 ? 1.777 -0.172 -24.159 1.00 98.44 93 MET A O 1
ATOM 754 N N . THR A 1 94 ? 2.672 1.744 -24.899 1.00 97.69 94 THR A N 1
ATOM 755 C CA . THR A 1 94 ? 3.990 1.183 -25.185 1.00 97.69 94 THR A CA 1
ATOM 756 C C . THR A 1 94 ? 4.891 1.273 -23.945 1.00 97.69 94 THR A C 1
ATOM 758 O O . THR A 1 94 ? 4.620 2.062 -23.034 1.00 97.69 94 THR A O 1
ATOM 761 N N . PRO A 1 95 ? 6.005 0.516 -23.883 1.00 95.25 95 PRO A N 1
ATOM 762 C CA . PRO A 1 95 ? 6.988 0.678 -22.812 1.00 95.25 95 PRO A CA 1
ATOM 763 C C . PRO A 1 95 ? 7.515 2.114 -22.671 1.00 95.25 95 PRO A C 1
ATOM 765 O O . PRO A 1 95 ? 7.765 2.560 -21.552 1.00 95.25 95 PRO A O 1
ATOM 768 N N . ASP A 1 96 ? 7.655 2.840 -23.782 1.00 96.44 96 ASP A N 1
ATOM 769 C CA . ASP A 1 96 ? 8.146 4.220 -23.776 1.00 96.44 96 ASP A CA 1
ATOM 770 C C . ASP A 1 96 ? 7.101 5.177 -23.179 1.00 96.44 96 ASP A C 1
ATOM 772 O O . ASP A 1 96 ? 7.458 6.030 -22.364 1.00 96.44 96 ASP A O 1
ATOM 776 N N . ASP A 1 97 ? 5.809 4.967 -23.464 1.00 98.38 97 ASP A N 1
ATOM 777 C CA . ASP A 1 97 ? 4.718 5.727 -22.832 1.00 98.38 97 ASP A CA 1
ATOM 778 C C . ASP A 1 97 ? 4.698 5.517 -21.312 1.00 98.38 97 ASP A C 1
ATOM 780 O O . ASP A 1 97 ? 4.517 6.460 -20.541 1.00 98.38 97 ASP A O 1
ATOM 784 N N . VAL A 1 98 ? 4.910 4.277 -20.857 1.00 98.06 98 VAL A N 1
ATOM 785 C CA . VAL A 1 98 ? 4.970 3.953 -19.423 1.00 98.06 98 VAL A CA 1
ATOM 786 C C . VAL A 1 98 ? 6.151 4.658 -18.760 1.00 98.06 98 VAL A C 1
ATOM 788 O O . VAL A 1 98 ? 5.994 5.259 -17.696 1.00 98.06 98 VAL A O 1
ATOM 791 N N . ILE A 1 9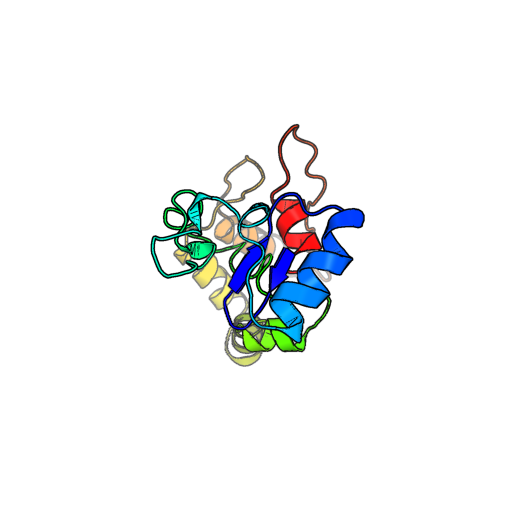9 ? 7.331 4.618 -19.384 1.00 98.00 99 ILE A N 1
ATOM 792 C CA . ILE A 1 99 ? 8.519 5.319 -18.884 1.00 98.00 99 ILE A CA 1
ATOM 793 C C . ILE A 1 99 ? 8.250 6.824 -18.796 1.00 98.00 99 ILE A C 1
ATOM 795 O O . ILE A 1 99 ? 8.615 7.434 -17.788 1.00 98.00 99 ILE A O 1
ATOM 799 N N . GLN A 1 100 ? 7.580 7.409 -19.793 1.00 98.56 100 GLN A N 1
ATOM 800 C CA . GLN A 1 100 ? 7.240 8.829 -19.795 1.00 98.56 100 GLN A CA 1
ATOM 801 C C . GLN A 1 100 ? 6.303 9.197 -18.638 1.00 98.56 100 GLN A C 1
ATOM 803 O O . GLN A 1 100 ? 6.600 10.136 -17.906 1.00 98.56 100 GLN A O 1
ATOM 808 N N . VAL A 1 101 ? 5.257 8.406 -18.371 1.00 98.50 101 VAL A N 1
ATOM 809 C CA . VAL A 1 101 ? 4.374 8.624 -17.207 1.00 98.50 101 VAL A CA 1
ATOM 810 C C . VAL A 1 101 ? 5.159 8.625 -15.890 1.00 98.50 101 VAL A C 1
ATOM 812 O O . VAL A 1 101 ? 4.931 9.471 -15.023 1.00 98.50 101 VAL A O 1
ATOM 815 N N . ILE A 1 102 ? 6.113 7.703 -15.724 1.00 98.25 102 ILE A N 1
ATOM 816 C CA . ILE A 1 102 ? 6.937 7.652 -14.510 1.00 98.25 102 ILE A CA 1
ATOM 817 C C . ILE A 1 102 ? 7.919 8.831 -14.444 1.00 98.25 102 ILE A C 1
ATOM 819 O O . ILE A 1 102 ? 8.149 9.355 -13.352 1.00 98.25 102 ILE A O 1
ATOM 823 N N . LEU A 1 103 ? 8.480 9.278 -15.571 1.00 98.44 103 LEU A N 1
ATOM 824 C CA . LEU A 1 103 ? 9.304 10.490 -15.630 1.00 98.44 103 LEU A CA 1
ATOM 825 C C . LEU A 1 103 ? 8.500 11.726 -15.205 1.00 98.44 103 LEU A C 1
ATOM 827 O O . LEU A 1 103 ? 8.950 12.460 -14.323 1.00 98.44 103 LEU A O 1
ATOM 831 N N . ASP A 1 104 ? 7.302 11.897 -15.760 1.00 98.62 104 ASP A N 1
ATOM 832 C CA . ASP A 1 104 ? 6.422 13.040 -15.499 1.00 98.62 104 ASP A CA 1
ATOM 833 C C . ASP A 1 104 ? 5.917 13.063 -14.051 1.00 98.62 104 ASP A C 1
ATOM 835 O O . ASP A 1 104 ? 5.754 14.130 -13.462 1.00 98.62 104 ASP A O 1
ATOM 839 N N . SER A 1 105 ? 5.741 11.890 -13.431 1.00 97.94 105 SER A N 1
ATOM 840 C CA . SER A 1 105 ? 5.357 11.785 -12.016 1.00 97.94 105 SER A CA 1
ATOM 841 C C . SER A 1 105 ? 6.410 12.331 -11.042 1.00 97.94 105 SER A C 1
ATOM 843 O O . SER A 1 105 ? 6.112 12.563 -9.870 1.00 97.94 105 SER A O 1
ATOM 845 N N . GLY A 1 106 ? 7.666 12.466 -11.484 1.00 97.94 106 GLY A N 1
ATOM 846 C CA . GLY A 1 106 ? 8.781 12.841 -10.617 1.00 97.94 106 GLY A CA 1
ATOM 847 C C . GLY A 1 106 ? 9.117 11.798 -9.542 1.00 97.94 106 GLY A C 1
ATOM 848 O O . GLY A 1 106 ? 9.796 12.131 -8.568 1.00 97.94 106 GLY A O 1
ATOM 849 N N . LEU A 1 107 ? 8.660 10.545 -9.683 1.00 98.12 107 LEU A N 1
ATOM 850 C CA . LEU A 1 107 ? 8.905 9.490 -8.700 1.00 98.12 107 LEU A CA 1
ATOM 851 C C . LEU A 1 107 ? 10.410 9.260 -8.493 1.00 98.12 107 LEU A C 1
ATOM 853 O O . LEU A 1 107 ? 11.193 9.117 -9.436 1.00 98.12 107 LEU A O 1
ATOM 857 N N . ARG A 1 108 ? 10.804 9.181 -7.222 1.00 98.19 108 ARG A N 1
ATOM 858 C CA . ARG A 1 108 ? 12.175 8.908 -6.778 1.00 98.19 108 ARG A CA 1
ATOM 859 C C . ARG A 1 108 ? 12.212 7.609 -5.979 1.00 98.19 108 ARG A C 1
ATOM 861 O O . ARG A 1 108 ? 11.229 7.260 -5.324 1.00 98.19 108 ARG A O 1
ATOM 868 N N . GLY A 1 109 ? 13.352 6.923 -6.010 1.00 96.81 109 GLY A N 1
ATOM 869 C CA . GLY A 1 109 ? 13.579 5.710 -5.228 1.00 96.81 109 GLY A CA 1
ATOM 870 C C . GLY A 1 109 ? 13.373 5.953 -3.732 1.00 96.81 109 GLY A C 1
ATOM 871 O O . GLY A 1 109 ? 13.895 6.926 -3.188 1.00 96.81 109 GLY A O 1
ATOM 872 N N . ARG A 1 110 ? 12.604 5.073 -3.082 1.00 95.25 110 ARG A N 1
ATOM 873 C CA . ARG A 1 110 ? 12.213 5.206 -1.669 1.00 95.25 110 ARG A CA 1
ATOM 874 C C . ARG A 1 110 ? 13.127 4.479 -0.681 1.00 95.25 110 ARG A C 1
ATOM 876 O O . ARG A 1 110 ? 13.097 4.823 0.489 1.00 95.25 110 ARG A O 1
ATOM 883 N N . GLY A 1 111 ? 14.026 3.615 -1.154 1.00 91.00 111 GLY A N 1
ATOM 884 C CA . GLY A 1 111 ? 15.078 2.986 -0.338 1.00 91.00 111 GLY A CA 1
ATOM 885 C C . GLY A 1 111 ? 16.273 3.905 -0.034 1.00 91.00 111 GLY A C 1
ATOM 886 O O . GLY A 1 111 ? 17.416 3.496 -0.195 1.00 91.00 111 GLY A O 1
ATOM 887 N N . GLY A 1 112 ? 16.041 5.184 0.271 1.00 89.88 112 GLY A N 1
ATOM 888 C CA . GLY A 1 112 ? 17.081 6.137 0.696 1.00 89.88 112 GLY A CA 1
ATOM 889 C C . GLY A 1 112 ? 17.760 6.938 -0.422 1.00 89.88 112 GLY A C 1
ATOM 890 O O . GLY A 1 112 ? 17.714 8.165 -0.412 1.00 89.88 112 GLY A O 1
ATOM 891 N N . GLY A 1 113 ? 18.345 6.282 -1.430 1.00 91.44 113 GLY A N 1
ATOM 892 C CA . GLY A 1 113 ? 19.193 6.961 -2.432 1.00 91.44 113 GLY A CA 1
ATOM 893 C C . GLY A 1 113 ? 18.488 7.994 -3.330 1.00 91.44 113 GLY A C 1
ATOM 894 O O . GLY A 1 113 ? 19.144 8.805 -3.982 1.00 91.44 113 GLY A O 1
ATOM 895 N N . GLY A 1 114 ? 17.153 7.979 -3.405 1.00 95.62 114 GLY A N 1
ATOM 896 C CA . GLY A 1 114 ? 16.383 9.035 -4.069 1.00 95.62 114 GLY A CA 1
ATOM 897 C C . GLY A 1 114 ? 16.659 9.206 -5.568 1.00 95.62 114 GLY A C 1
ATOM 898 O O . GLY A 1 114 ? 16.401 10.283 -6.113 1.00 95.62 114 GLY A O 1
ATOM 899 N N . PHE A 1 115 ? 17.194 8.197 -6.258 1.00 97.81 115 PHE A N 1
ATOM 900 C CA . PHE A 1 115 ? 17.439 8.278 -7.699 1.00 97.81 115 PHE A CA 1
ATOM 901 C C . PHE A 1 115 ? 16.104 8.346 -8.472 1.00 97.81 115 PHE A C 1
ATOM 903 O O . PHE A 1 115 ? 15.173 7.630 -8.096 1.00 97.81 115 PHE A O 1
ATOM 910 N N . PRO A 1 116 ? 15.964 9.172 -9.530 1.00 98.25 116 PRO A N 1
ATOM 911 C CA . PRO A 1 116 ? 14.716 9.259 -10.292 1.00 98.25 116 PRO A CA 1
ATOM 912 C C . PRO A 1 116 ? 14.333 7.916 -10.930 1.00 98.25 116 PRO A C 1
ATOM 914 O O . PRO A 1 116 ? 15.077 7.370 -11.750 1.00 98.25 116 PRO A O 1
ATOM 917 N N . THR A 1 117 ? 13.158 7.390 -10.580 1.00 98.19 117 THR A N 1
ATOM 918 C CA . THR A 1 117 ? 12.704 6.055 -10.996 1.00 98.19 117 THR A CA 1
ATOM 919 C C . THR A 1 117 ? 12.545 5.969 -12.512 1.00 98.19 117 THR A C 1
ATOM 921 O O . THR A 1 117 ? 13.041 5.024 -13.123 1.00 98.19 117 THR A O 1
ATOM 924 N N . GLY A 1 118 ? 11.963 6.998 -13.140 1.00 97.88 118 GLY A N 1
ATOM 925 C CA . GLY A 1 118 ? 11.785 7.044 -14.596 1.00 97.88 118 GLY A CA 1
ATOM 926 C C . GLY A 1 118 ? 13.114 7.011 -15.355 1.00 97.88 118 GLY A C 1
ATOM 927 O O . GLY A 1 118 ? 13.256 6.262 -16.320 1.00 97.88 118 GLY A O 1
ATOM 928 N N . LYS A 1 119 ? 14.145 7.719 -14.862 1.00 97.44 119 LYS A N 1
ATOM 929 C CA . LYS A 1 119 ? 15.497 7.655 -15.447 1.00 97.44 119 LYS A CA 1
ATOM 930 C C . LYS A 1 119 ? 16.106 6.262 -15.306 1.00 97.44 119 LYS A C 1
ATOM 932 O O . LYS A 1 119 ? 16.725 5.776 -16.246 1.00 97.44 119 LYS A O 1
ATOM 937 N N . LYS A 1 120 ? 15.920 5.598 -14.157 1.00 96.50 120 LYS A N 1
ATOM 938 C CA . LYS A 1 120 ? 16.400 4.222 -13.947 1.00 96.50 120 LYS A CA 1
ATOM 939 C C . LYS A 1 120 ? 15.772 3.259 -14.960 1.00 96.50 120 LYS A C 1
ATOM 941 O O . LYS A 1 120 ? 16.485 2.447 -15.542 1.00 96.50 120 LYS A O 1
ATOM 946 N N . TRP A 1 121 ? 14.465 3.374 -15.198 1.00 96.62 121 TRP A N 1
ATOM 947 C CA . TRP A 1 121 ? 13.749 2.541 -16.170 1.00 96.62 121 TRP A CA 1
ATOM 948 C C . TRP A 1 121 ? 14.183 2.831 -17.608 1.00 96.62 121 TRP A C 1
ATOM 950 O O . TRP A 1 121 ? 14.463 1.897 -18.355 1.00 96.62 121 TRP A O 1
ATOM 960 N N . GLN A 1 122 ? 14.331 4.107 -17.974 1.00 95.94 122 GLN A N 1
ATOM 961 C CA . GLN A 1 122 ? 14.833 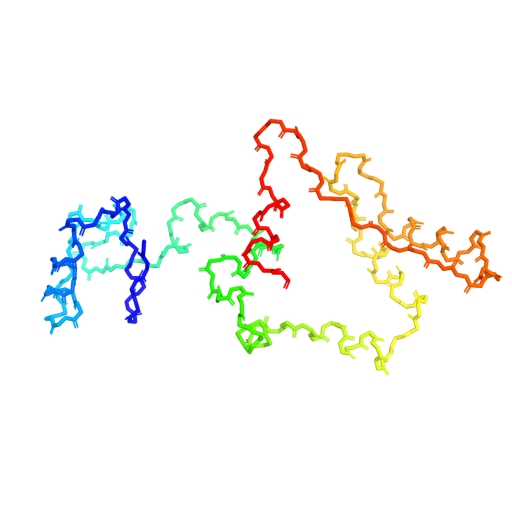4.514 -19.288 1.00 95.94 122 GLN A CA 1
ATOM 962 C C . GLN A 1 122 ? 16.239 3.958 -19.563 1.00 95.94 122 GLN A C 1
ATOM 964 O O . GLN A 1 122 ? 16.492 3.408 -20.633 1.00 95.94 122 GLN A O 1
ATOM 969 N N . LEU A 1 123 ? 17.145 4.036 -18.583 1.00 95.00 123 LEU A N 1
ATOM 970 C CA . LEU A 1 123 ? 18.483 3.452 -18.685 1.00 95.00 123 LEU A CA 1
ATOM 971 C C . LEU A 1 123 ? 18.419 1.930 -18.857 1.00 95.00 123 LEU A C 1
ATOM 973 O O . LEU A 1 123 ? 19.046 1.402 -19.769 1.00 95.00 123 LEU A O 1
ATOM 977 N N . ALA A 1 124 ? 17.624 1.226 -18.048 1.00 93.38 124 ALA A N 1
ATOM 978 C CA . ALA A 1 124 ? 17.456 -0.225 -18.170 1.00 93.38 124 ALA A CA 1
ATOM 979 C C . ALA A 1 124 ? 16.855 -0.641 -19.527 1.00 93.38 124 ALA A C 1
ATOM 981 O O . ALA A 1 124 ? 17.211 -1.684 -20.089 1.00 93.38 124 ALA A O 1
ATOM 982 N N . ARG A 1 125 ? 15.961 0.178 -20.094 1.00 91.69 125 ARG A N 1
ATOM 983 C CA . ARG A 1 125 ? 15.405 -0.037 -21.433 1.00 91.69 125 ARG A CA 1
ATOM 984 C C . ARG A 1 125 ? 16.468 0.135 -22.520 1.00 91.69 125 ARG A C 1
ATOM 986 O O . ARG A 1 125 ? 16.548 -0.736 -23.387 1.00 91.69 125 ARG A O 1
ATOM 993 N N . ASN A 1 126 ? 17.280 1.191 -22.433 1.00 90.81 126 ASN A N 1
ATOM 994 C CA . ASN A 1 126 ? 18.159 1.649 -23.513 1.00 90.81 126 ASN A CA 1
ATOM 995 C C . ASN A 1 126 ? 19.579 1.063 -23.488 1.00 90.81 126 ASN A C 1
ATOM 997 O O . ASN A 1 126 ? 20.143 0.846 -24.555 1.00 90.81 126 ASN A O 1
ATOM 1001 N N . LEU A 1 127 ? 20.160 0.803 -22.309 1.00 85.06 127 LEU A N 1
ATOM 1002 C CA . LEU A 1 127 ? 21.561 0.365 -22.174 1.00 85.06 127 LEU A CA 1
ATOM 1003 C C . LEU A 1 127 ? 21.832 -0.982 -22.845 1.00 85.06 127 LEU A C 1
ATOM 1005 O O . LEU A 1 127 ? 22.915 -1.197 -23.375 1.00 85.06 127 LEU A O 1
ATOM 1009 N N . VAL A 1 128 ? 20.845 -1.878 -22.832 1.00 79.88 128 VAL A N 1
ATOM 1010 C CA . VAL A 1 128 ? 20.919 -3.173 -23.513 1.00 79.88 128 VAL A CA 1
ATOM 1011 C C . VAL A 1 128 ? 19.612 -3.366 -24.273 1.00 79.88 128 VAL A C 1
ATOM 1013 O O . VAL A 1 128 ? 18.673 -4.012 -23.798 1.00 79.88 128 VAL A O 1
ATOM 1016 N N . LYS A 1 129 ? 19.489 -2.664 -25.405 1.00 74.25 129 LYS A N 1
ATOM 1017 C CA . LYS A 1 129 ? 18.265 -2.651 -26.221 1.00 74.25 129 LYS A CA 1
ATOM 1018 C C . LYS A 1 129 ? 17.906 -4.055 -26.719 1.00 74.25 129 LYS A C 1
ATOM 1020 O O . LYS A 1 129 ? 16.732 -4.413 -26.664 1.00 74.25 129 LYS A O 1
ATOM 1025 N N . ASP A 1 130 ? 18.933 -4.828 -27.065 1.00 83.31 130 ASP A N 1
ATOM 1026 C CA . ASP A 1 130 ? 18.847 -6.170 -27.649 1.00 83.31 130 ASP A CA 1
ATOM 1027 C C . ASP A 1 130 ? 19.183 -7.269 -26.624 1.00 83.31 130 ASP A C 1
ATOM 1029 O O . ASP A 1 130 ? 19.707 -8.320 -26.970 1.00 83.31 130 ASP A O 1
ATOM 1033 N N . ALA A 1 131 ? 18.938 -7.014 -25.333 1.00 86.19 131 ALA A N 1
ATOM 1034 C CA . ALA A 1 131 ? 19.044 -8.071 -24.333 1.00 86.19 131 ALA A CA 1
ATOM 1035 C C . ALA A 1 131 ? 17.930 -9.099 -24.548 1.00 86.19 131 ALA A C 1
ATOM 1037 O O . ALA A 1 131 ? 16.753 -8.740 -24.469 1.00 86.19 131 ALA A O 1
ATOM 1038 N N . ASP A 1 132 ? 18.305 -10.367 -24.696 1.00 88.25 132 ASP A N 1
ATOM 1039 C CA . ASP A 1 132 ? 17.355 -11.484 -24.768 1.00 88.25 132 ASP A CA 1
ATOM 1040 C C . ASP A 1 132 ? 16.536 -11.638 -23.474 1.00 88.25 132 ASP A C 1
ATOM 1042 O O . ASP A 1 132 ? 15.418 -12.147 -23.490 1.00 88.25 132 ASP A O 1
ATOM 1046 N N . GLN A 1 133 ? 17.075 -11.169 -22.341 1.00 90.94 133 GLN A N 1
ATOM 1047 C CA . GLN A 1 133 ? 16.442 -11.256 -21.028 1.00 90.94 133 GLN A CA 1
ATOM 1048 C C . GLN A 1 133 ? 16.703 -9.998 -20.196 1.00 90.94 133 GLN A C 1
ATOM 1050 O O . GLN A 1 133 ? 17.819 -9.477 -20.140 1.00 90.94 133 GLN A O 1
ATOM 1055 N N . LYS A 1 134 ? 15.671 -9.540 -19.481 1.00 91.50 134 LYS A N 1
ATOM 1056 C CA . LYS A 1 134 ? 15.764 -8.483 -18.464 1.00 91.50 134 LYS A CA 1
ATOM 1057 C C . LYS A 1 134 ? 15.128 -8.947 -17.158 1.00 91.50 134 LYS A C 1
ATOM 1059 O O . LYS A 1 134 ? 14.288 -9.844 -17.162 1.00 91.50 134 LYS A O 1
ATOM 1064 N N . TYR A 1 135 ? 15.524 -8.324 -16.053 1.00 93.94 135 TYR A N 1
ATOM 1065 C CA . TYR A 1 135 ? 15.058 -8.668 -14.712 1.00 93.94 135 TYR A CA 1
ATOM 1066 C C . TYR A 1 135 ? 14.496 -7.442 -13.998 1.00 93.94 135 TYR A C 1
ATOM 1068 O O . TYR A 1 135 ? 14.986 -6.323 -14.175 1.00 93.94 135 TYR A O 1
ATOM 1076 N N . VAL A 1 136 ? 13.488 -7.676 -13.162 1.00 94.50 136 VAL A N 1
ATOM 1077 C CA . VAL A 1 136 ? 12.952 -6.705 -12.209 1.00 94.50 136 VAL A CA 1
ATOM 1078 C C . VAL A 1 136 ? 13.150 -7.300 -10.825 1.00 94.50 136 VAL A C 1
ATOM 1080 O O . VAL A 1 136 ? 12.610 -8.360 -10.528 1.00 94.50 136 VAL A O 1
ATOM 1083 N N . CYS A 1 137 ? 13.934 -6.625 -9.989 1.00 96.75 137 CYS A N 1
ATOM 1084 C CA . CYS A 1 137 ? 14.181 -7.052 -8.618 1.00 96.75 137 CYS A CA 1
ATOM 1085 C C . CYS A 1 137 ? 13.504 -6.070 -7.664 1.00 96.75 137 CYS A C 1
ATOM 1087 O O . CYS A 1 137 ? 13.818 -4.875 -7.682 1.00 96.75 137 CYS A O 1
ATOM 1089 N N . CYS A 1 138 ? 12.592 -6.576 -6.837 1.00 96.31 138 CYS A N 1
ATOM 1090 C CA . CYS A 1 138 ? 12.079 -5.855 -5.681 1.00 96.31 138 CYS A CA 1
ATOM 1091 C C . CYS A 1 138 ? 13.034 -6.102 -4.506 1.00 96.31 138 CYS A C 1
ATOM 1093 O O . CYS A 1 138 ? 13.345 -7.253 -4.209 1.00 96.31 138 CYS A O 1
ATOM 1095 N N . ASN A 1 139 ? 13.539 -5.036 -3.885 1.00 95.50 139 ASN A N 1
ATOM 1096 C CA . ASN A 1 139 ? 14.284 -5.154 -2.637 1.00 95.50 139 ASN A CA 1
ATOM 1097 C C . ASN A 1 139 ? 13.298 -4.942 -1.485 1.00 95.50 139 ASN A C 1
ATOM 1099 O O . ASN A 1 139 ? 12.763 -3.844 -1.376 1.00 95.50 139 ASN A O 1
ATOM 1103 N N . ALA A 1 140 ? 13.085 -5.984 -0.685 1.00 95.56 140 ALA A N 1
ATOM 1104 C CA . ALA A 1 140 ? 12.186 -6.005 0.468 1.00 95.56 140 ALA A CA 1
ATOM 1105 C C . ALA A 1 140 ? 12.919 -6.411 1.764 1.00 95.56 140 ALA A C 1
ATOM 1107 O O . ALA A 1 140 ? 12.313 -6.973 2.668 1.00 95.56 140 ALA A O 1
ATOM 1108 N N . ASP A 1 141 ? 14.236 -6.192 1.830 1.00 94.12 141 ASP A N 1
ATOM 1109 C CA . ASP A 1 141 ? 15.060 -6.568 2.988 1.00 94.12 141 ASP A CA 1
ATOM 1110 C C . ASP A 1 141 ? 14.741 -5.724 4.241 1.00 94.12 141 ASP A C 1
ATOM 1112 O O . ASP A 1 141 ? 14.875 -6.224 5.351 1.00 94.12 141 ASP A O 1
ATOM 1116 N N . GLU A 1 142 ? 14.300 -4.464 4.061 1.00 92.62 142 GLU A N 1
ATOM 1117 C CA . GLU A 1 142 ? 13.872 -3.507 5.109 1.00 92.62 142 GLU A CA 1
ATOM 1118 C C . GLU A 1 142 ? 14.673 -3.598 6.433 1.00 92.62 142 GLU A C 1
ATOM 1120 O O . GLU A 1 142 ? 14.123 -3.618 7.530 1.00 92.62 142 GLU A O 1
ATOM 1125 N N . GLY A 1 143 ? 16.007 -3.667 6.343 1.00 91.12 143 GLY A N 1
ATOM 1126 C CA . GLY A 1 143 ? 16.873 -3.955 7.496 1.00 91.12 143 GLY A CA 1
ATOM 1127 C C . GLY A 1 143 ? 17.113 -2.792 8.471 1.00 91.12 143 GLY A C 1
ATOM 1128 O O . GLY A 1 143 ? 17.759 -2.984 9.504 1.00 91.12 143 GLY A O 1
ATOM 1129 N N . ASP A 1 144 ? 16.631 -1.584 8.165 1.00 92.25 144 ASP A N 1
ATOM 1130 C CA . ASP A 1 144 ? 16.854 -0.397 8.994 1.00 92.25 144 ASP A CA 1
ATOM 1131 C C . ASP A 1 144 ? 15.974 -0.425 10.263 1.00 92.25 144 ASP A C 1
ATOM 1133 O O . ASP A 1 144 ? 14.750 -0.555 10.167 1.00 92.25 144 ASP A O 1
ATOM 1137 N N . PRO A 1 145 ? 16.541 -0.247 11.476 1.00 91.81 145 PRO A N 1
ATOM 1138 C CA . PRO A 1 145 ? 15.757 -0.249 12.707 1.00 91.81 145 PRO A CA 1
ATOM 1139 C C . PRO A 1 145 ? 14.630 0.791 12.693 1.00 91.81 145 PRO A C 1
ATOM 1141 O O . PRO A 1 145 ? 14.865 1.989 12.544 1.00 91.81 145 PRO A O 1
ATOM 1144 N N . GLY A 1 146 ? 13.398 0.326 12.904 1.00 90.31 146 GLY A N 1
ATOM 1145 C CA . GLY A 1 146 ? 12.203 1.173 12.908 1.00 90.31 146 GLY A CA 1
ATOM 1146 C C . GLY A 1 146 ? 11.565 1.388 11.533 1.00 90.31 146 GLY A C 1
ATOM 1147 O O . GLY A 1 146 ? 10.520 2.036 11.472 1.00 90.31 146 GLY A O 1
ATOM 1148 N N . ALA A 1 147 ? 12.128 0.834 10.455 1.00 91.75 147 ALA A N 1
ATOM 1149 C CA . ALA A 1 147 ? 11.442 0.718 9.174 1.00 91.75 147 ALA A CA 1
ATOM 1150 C C . ALA A 1 147 ? 10.457 -0.466 9.201 1.00 91.75 147 ALA A C 1
ATOM 1152 O O . ALA A 1 147 ? 10.747 -1.530 9.745 1.00 91.75 147 ALA A O 1
ATOM 1153 N N . PHE A 1 148 ? 9.250 -0.238 8.685 1.00 93.31 148 PHE A N 1
ATOM 1154 C CA . PHE A 1 148 ? 8.181 -1.242 8.557 1.00 93.31 148 PHE A CA 1
ATOM 1155 C C . PHE A 1 148 ? 7.199 -0.894 7.420 1.00 93.31 148 PHE A C 1
ATOM 1157 O O . PHE A 1 148 ? 6.070 -1.389 7.378 1.00 93.31 148 PHE A O 1
ATOM 1164 N N . MET A 1 149 ? 7.579 0.036 6.544 1.00 92.19 149 MET A N 1
ATOM 1165 C CA . MET A 1 149 ? 6.772 0.513 5.425 1.00 92.19 149 MET A CA 1
ATOM 1166 C C . MET A 1 149 ? 6.616 -0.570 4.358 1.00 92.19 149 MET A C 1
ATOM 1168 O O . MET A 1 149 ? 5.494 -0.789 3.901 1.00 92.19 149 MET A O 1
ATOM 1172 N N . ASP A 1 150 ? 7.705 -1.254 3.998 1.00 94.88 150 ASP A N 1
ATOM 1173 C CA . ASP A 1 150 ? 7.684 -2.334 3.011 1.00 94.88 150 ASP A CA 1
ATOM 1174 C C . ASP A 1 150 ? 6.870 -3.506 3.559 1.00 94.88 150 ASP A C 1
ATOM 1176 O O . ASP A 1 150 ? 5.941 -3.971 2.894 1.00 94.88 150 ASP A O 1
ATOM 1180 N N . ARG A 1 151 ? 7.107 -3.891 4.823 1.00 95.62 151 ARG A N 1
ATOM 1181 C CA . ARG A 1 151 ? 6.283 -4.887 5.523 1.00 95.62 151 ARG A CA 1
ATOM 1182 C C . ARG A 1 151 ? 4.795 -4.533 5.486 1.00 95.62 151 ARG A C 1
ATOM 1184 O O . ARG A 1 151 ? 3.970 -5.384 5.179 1.00 95.62 151 ARG A O 1
ATOM 1191 N N . SER A 1 152 ? 4.446 -3.274 5.760 1.00 95.19 152 SER A N 1
ATOM 1192 C CA . SER A 1 152 ? 3.043 -2.831 5.792 1.00 95.19 152 SER A CA 1
ATOM 1193 C C . SER A 1 152 ? 2.338 -2.981 4.443 1.00 95.19 152 SER A C 1
ATOM 1195 O O . SER A 1 152 ? 1.143 -3.268 4.411 1.00 95.19 152 SER A O 1
ATOM 1197 N N . VAL A 1 153 ? 3.055 -2.768 3.336 1.00 95.75 153 VAL A N 1
ATOM 1198 C CA . VAL A 1 153 ? 2.509 -2.973 1.988 1.00 95.75 153 VAL A CA 1
ATOM 1199 C C . VAL A 1 153 ? 2.394 -4.466 1.692 1.00 95.75 153 VAL A C 1
ATOM 1201 O O . VAL A 1 153 ? 1.324 -4.912 1.302 1.00 95.75 153 VAL A O 1
ATOM 1204 N N . LEU A 1 154 ? 3.450 -5.243 1.940 1.00 96.44 154 LEU A N 1
ATOM 1205 C CA . LEU A 1 154 ? 3.484 -6.677 1.633 1.00 96.44 154 LEU A CA 1
ATOM 1206 C C . LEU A 1 154 ? 2.456 -7.492 2.426 1.00 96.44 154 LEU A C 1
ATOM 1208 O O . LEU A 1 154 ? 1.903 -8.450 1.902 1.00 96.44 154 LEU A O 1
ATOM 1212 N N . GLU A 1 155 ? 2.194 -7.122 3.678 1.00 96.19 155 GLU A N 1
ATOM 1213 C CA . GLU A 1 155 ? 1.188 -7.791 4.510 1.00 96.19 155 GLU A CA 1
ATOM 1214 C C . GLU A 1 155 ? -0.227 -7.241 4.277 1.00 96.19 155 GLU A C 1
ATOM 1216 O O . GLU A 1 155 ? -1.206 -7.955 4.478 1.00 96.19 155 GLU A O 1
ATOM 1221 N N . GLY A 1 156 ? -0.359 -5.962 3.904 1.00 95.38 156 GLY A N 1
ATOM 1222 C CA . GLY A 1 156 ? -1.640 -5.251 3.913 1.00 95.38 156 GLY A CA 1
ATOM 1223 C C . GLY A 1 156 ? -2.275 -4.968 2.550 1.00 95.38 156 GLY A C 1
ATOM 1224 O O . GLY A 1 156 ? -3.453 -4.614 2.526 1.00 95.38 156 GLY A O 1
ATOM 1225 N N . ASP A 1 157 ? -1.516 -5.042 1.455 1.00 96.88 157 ASP A N 1
ATOM 1226 C CA . ASP A 1 157 ? -1.958 -4.793 0.068 1.00 96.88 157 ASP A CA 1
ATOM 1227 C C . ASP A 1 157 ? -0.977 -5.443 -0.949 1.00 96.88 157 ASP A C 1
ATOM 1229 O O . ASP A 1 157 ? -0.304 -4.707 -1.682 1.00 96.88 157 ASP A O 1
ATOM 1233 N N . PRO A 1 158 ? -0.816 -6.786 -0.943 1.00 93.62 158 PRO A N 1
ATOM 1234 C CA . PRO A 1 158 ? 0.138 -7.502 -1.803 1.00 93.62 158 PRO A CA 1
ATOM 1235 C C . PRO A 1 158 ? -0.214 -7.507 -3.303 1.00 93.62 158 PRO A C 1
ATOM 1237 O O . PRO A 1 158 ? -1.412 -7.447 -3.663 1.00 93.62 158 PRO A O 1
#

Radius of gyration: 21.74 Å; chains: 1; bounding box: 50×27×55 Å

Foldseek 3Di:
DADPDQRFDFPPDDPVCVVVCCVACVPPVHDPVVRTDPQQDDPPGGHHPCPGPVNVPDDDDLCPQFVPDDQVDVVRCVVVVHCVVVVCCVPPHDLVRVLVVQVVVQDFDPPPPRHRPSVVSVCQCPVCVPDPDDDDDDDLVQPDPPDCPSVSCVNGHD

InterPro domains:
  IPR011538 NADH-ubiquinone oxidoreductase 51kDa subunit, FMN-binding domain [PF01512] (103-158)
  IPR036249 Thioredoxin-like superfamily [SSF52833] (1-37)
  IPR037225 NADH-ubiquinone oxidoreductase 51kDa subunit, FMN-binding domain superfamily [G3DSA:3.40.50.11540] (107-158)
  IPR037225 NADH-ubiquinone oxidoreductase 51kDa subunit, FMN-binding domain superfamily [SSF142019] (54-158)

Organism: NCBI:txid408170